Protein AF-A0A2T6ZZF6-F1 (afdb_monomer_lite)

Structure (mmCIF, N/CA/C/O backbone):
data_AF-A0A2T6ZZF6-F1
#
_entry.id   AF-A0A2T6ZZF6-F1
#
loop_
_atom_site.group_PDB
_atom_site.id
_atom_site.type_symbol
_atom_site.label_atom_id
_atom_site.label_alt_id
_atom_site.label_comp_id
_atom_site.label_asym_id
_atom_site.label_entity_id
_atom_site.label_seq_id
_atom_site.pdbx_PDB_ins_code
_atom_site.Cartn_x
_atom_site.Cartn_y
_atom_site.Cartn_z
_atom_site.occupancy
_atom_site.B_iso_or_equiv
_atom_site.auth_seq_id
_atom_site.auth_comp_id
_atom_site.auth_asym_id
_atom_site.auth_atom_id
_atom_site.pdbx_PDB_model_num
ATOM 1 N N . MET A 1 1 ? 8.533 -26.553 -47.650 1.00 33.59 1 MET A N 1
ATOM 2 C CA . MET A 1 1 ? 8.122 -25.199 -47.221 1.00 33.59 1 MET A CA 1
ATOM 3 C C . MET A 1 1 ? 6.729 -25.303 -46.614 1.00 33.59 1 MET A C 1
ATOM 5 O O . MET A 1 1 ? 5.825 -25.643 -47.368 1.00 33.59 1 MET A O 1
ATOM 9 N N . PRO A 1 2 ? 6.537 -25.154 -45.290 1.00 38.59 2 PRO A N 1
ATOM 10 C CA . PRO A 1 2 ? 5.215 -25.286 -44.693 1.00 38.59 2 PRO A CA 1
ATOM 11 C C . PRO A 1 2 ? 4.449 -23.956 -44.700 1.00 38.59 2 PRO A C 1
ATOM 13 O O . PRO A 1 2 ? 5.022 -22.874 -44.601 1.00 38.59 2 PRO A O 1
ATOM 16 N N . VAL A 1 3 ? 3.136 -24.093 -44.860 1.00 38.44 3 VAL A N 1
ATOM 17 C CA . VAL A 1 3 ? 2.127 -23.056 -45.096 1.00 38.44 3 VAL A CA 1
ATOM 18 C C . VAL A 1 3 ? 1.788 -22.306 -43.799 1.00 38.44 3 VAL A C 1
ATOM 20 O O . VAL A 1 3 ? 1.486 -22.925 -42.782 1.00 38.44 3 VAL A O 1
ATOM 23 N N . LEU A 1 4 ? 1.800 -20.969 -43.846 1.00 40.50 4 LEU A N 1
ATOM 24 C CA . LEU A 1 4 ? 1.337 -20.082 -42.771 1.00 40.50 4 LEU A CA 1
ATOM 25 C C . LEU A 1 4 ? -0.201 -20.092 -42.697 1.00 40.50 4 LEU A C 1
ATOM 27 O O . LEU A 1 4 ? -0.884 -19.554 -43.569 1.00 40.50 4 LEU A O 1
ATOM 31 N N . GLY A 1 5 ? -0.745 -20.714 -41.649 1.00 38.81 5 GLY A N 1
ATOM 32 C CA . GLY A 1 5 ? -2.165 -20.652 -41.294 1.00 38.81 5 GLY A CA 1
ATOM 33 C C . GLY A 1 5 ? -2.579 -19.276 -40.750 1.00 38.81 5 GLY A C 1
ATOM 34 O O . GLY A 1 5 ? -1.787 -18.572 -40.127 1.00 38.81 5 GLY A O 1
ATOM 35 N N . LYS A 1 6 ? -3.836 -18.898 -41.014 1.00 41.28 6 LYS A N 1
ATOM 36 C CA . LYS A 1 6 ? -4.460 -17.591 -40.724 1.00 41.28 6 LYS A CA 1
ATOM 37 C C . LYS A 1 6 ? -4.408 -17.183 -39.233 1.00 41.28 6 LYS A C 1
ATOM 39 O O . LYS A 1 6 ? -4.532 -18.049 -38.369 1.00 41.28 6 LYS A O 1
ATOM 44 N N . PRO A 1 7 ? -4.344 -15.872 -38.914 1.00 44.88 7 PRO A N 1
ATOM 45 C CA . PRO A 1 7 ? -4.358 -15.380 -37.540 1.00 44.88 7 PRO A CA 1
ATOM 46 C C . PRO A 1 7 ? -5.799 -15.323 -37.015 1.00 44.88 7 PRO A C 1
ATOM 48 O O . PRO A 1 7 ? -6.591 -14.477 -37.423 1.00 44.88 7 PRO A O 1
ATOM 51 N N . GLY A 1 8 ? -6.149 -16.229 -36.105 1.00 40.69 8 GLY A N 1
ATOM 52 C CA . GLY A 1 8 ? -7.445 -16.243 -35.431 1.00 40.69 8 GLY A CA 1
ATOM 53 C C . GLY A 1 8 ? -7.292 -16.470 -33.931 1.00 40.69 8 GLY A C 1
ATOM 54 O O . GLY A 1 8 ? -6.747 -17.486 -33.516 1.00 40.69 8 GLY A O 1
ATOM 55 N N . GLY A 1 9 ? -7.814 -15.534 -33.132 1.00 34.03 9 GLY A N 1
ATOM 56 C CA . GLY A 1 9 ? -8.232 -15.789 -31.751 1.00 34.03 9 GLY A CA 1
ATOM 57 C C . GLY A 1 9 ? -7.193 -15.544 -30.655 1.00 34.03 9 GLY A C 1
ATOM 58 O O . GLY A 1 9 ? -6.809 -16.472 -29.949 1.00 34.03 9 GLY A O 1
ATOM 59 N N . TRP A 1 10 ? -6.819 -14.284 -30.410 1.00 39.53 10 TRP A N 1
ATOM 60 C CA . TRP A 1 10 ? -6.275 -13.883 -29.104 1.00 39.53 10 TRP A CA 1
ATOM 61 C C . TRP A 1 10 ? -7.410 -13.842 -28.076 1.00 39.53 10 TRP A C 1
ATOM 63 O O . TRP A 1 10 ? -7.866 -12.783 -27.655 1.00 39.53 10 TRP A O 1
ATOM 73 N N . VAL A 1 11 ? -7.890 -15.020 -27.676 1.00 37.50 11 VAL A N 1
ATOM 74 C CA . VAL A 1 11 ? -8.612 -15.155 -26.413 1.00 37.50 11 VAL A CA 1
ATOM 75 C C . VAL A 1 11 ? -7.624 -14.740 -25.332 1.00 37.50 11 VAL A C 1
ATOM 77 O O . VAL A 1 11 ? -6.541 -15.319 -25.226 1.00 37.50 11 VAL A O 1
ATOM 80 N N . ALA A 1 12 ? -7.971 -13.688 -24.594 1.00 40.28 12 ALA A N 1
ATOM 81 C CA . ALA A 1 12 ? -7.202 -13.148 -23.487 1.00 40.28 12 ALA A CA 1
ATOM 82 C C . ALA A 1 12 ? -6.779 -14.277 -22.537 1.00 40.28 12 ALA A C 1
ATOM 84 O O . ALA A 1 12 ? -7.546 -14.711 -21.676 1.00 40.28 12 ALA A O 1
ATOM 85 N N . ARG A 1 13 ? -5.543 -14.762 -22.687 1.00 40.50 13 ARG A N 1
ATOM 86 C CA . ARG A 1 13 ? -4.929 -15.637 -21.697 1.00 40.50 13 ARG A CA 1
ATOM 87 C C . ARG A 1 13 ? -4.625 -14.751 -20.499 1.00 40.50 13 ARG A C 1
ATOM 89 O O . ARG A 1 13 ? -3.576 -14.115 -20.440 1.00 40.50 13 ARG A O 1
ATOM 96 N N . ARG A 1 14 ? -5.561 -14.678 -19.547 1.00 39.59 14 ARG A N 1
ATOM 97 C CA . ARG A 1 14 ? -5.184 -14.391 -18.160 1.00 39.59 14 ARG A CA 1
ATOM 98 C C . ARG A 1 14 ? -4.063 -15.371 -17.840 1.00 39.59 14 ARG A C 1
ATOM 100 O O . ARG A 1 14 ? -4.240 -16.566 -18.066 1.00 39.59 14 ARG A O 1
ATOM 107 N N . LEU A 1 15 ? -2.924 -14.860 -17.381 1.00 41.34 15 LEU A N 1
ATOM 108 C CA . LEU A 1 15 ? -1.886 -15.670 -16.757 1.00 41.34 15 LEU A CA 1
ATOM 109 C C . LEU A 1 15 ? -2.543 -16.413 -15.588 1.00 41.34 15 LEU A C 1
ATOM 111 O O . LEU A 1 15 ? -2.695 -15.871 -14.497 1.00 41.34 15 LEU A O 1
ATOM 115 N N . GLN A 1 16 ? -3.038 -17.619 -15.856 1.00 32.06 16 GLN A N 1
ATOM 116 C CA . GLN A 1 16 ? -3.441 -18.556 -14.828 1.00 32.06 16 GLN A CA 1
ATOM 117 C C . GLN A 1 16 ? -2.144 -19.161 -14.320 1.00 32.06 16 GLN A C 1
ATOM 119 O O . GLN A 1 16 ? -1.579 -20.061 -14.939 1.00 32.06 16 GLN A O 1
ATOM 124 N N . PHE A 1 17 ? -1.626 -18.591 -13.238 1.00 45.28 17 PHE A N 1
ATOM 125 C CA . PHE A 1 17 ? -0.586 -19.254 -12.477 1.00 45.28 17 PHE A CA 1
ATOM 126 C C . PHE A 1 17 ? -1.219 -20.474 -11.796 1.00 45.28 17 PHE A C 1
ATOM 128 O O . PHE A 1 17 ? -2.292 -20.329 -11.199 1.00 45.28 17 PHE A O 1
ATOM 135 N N . PRO A 1 18 ? -0.613 -21.671 -11.892 1.00 39.97 18 PRO A N 1
ATOM 136 C CA . PRO A 1 18 ? -1.012 -22.770 -11.030 1.00 39.97 18 PRO A CA 1
ATOM 137 C C . PRO A 1 18 ? -0.872 -22.316 -9.575 1.00 39.97 18 PRO A C 1
ATOM 139 O O . PRO A 1 18 ? 0.053 -21.580 -9.233 1.00 39.97 18 PRO A O 1
ATOM 142 N N . SER A 1 19 ? -1.805 -22.735 -8.725 1.00 45.19 19 SER A N 1
ATOM 143 C CA . SER A 1 19 ? -1.755 -22.504 -7.282 1.00 45.19 19 SER A CA 1
ATOM 144 C C . SER A 1 19 ? -0.643 -23.353 -6.650 1.00 45.19 19 SER A C 1
ATOM 146 O O . SER A 1 19 ? -0.930 -24.284 -5.905 1.00 45.19 19 SER A O 1
ATOM 148 N N . SER A 1 20 ? 0.625 -23.094 -6.984 1.00 49.25 20 SER A N 1
ATOM 149 C CA . SER A 1 20 ? 1.753 -23.584 -6.192 1.00 49.25 20 SER A CA 1
ATOM 150 C C . SER A 1 20 ? 2.053 -22.570 -5.091 1.00 49.25 20 SER A C 1
ATOM 152 O O . SER A 1 20 ? 1.926 -21.360 -5.280 1.00 49.25 20 SER A O 1
ATOM 154 N N . SER A 1 21 ? 2.431 -23.065 -3.915 1.00 44.88 21 SER A N 1
ATOM 155 C CA . SER A 1 21 ? 2.841 -22.273 -2.749 1.00 44.88 21 SER A CA 1
ATOM 156 C C . SER A 1 21 ? 4.213 -21.607 -2.929 1.00 44.88 21 SER A C 1
ATOM 158 O O . SER A 1 21 ? 4.909 -21.343 -1.949 1.00 44.88 21 SER A O 1
ATOM 160 N N . ASP A 1 22 ? 4.637 -21.377 -4.170 1.00 41.94 22 ASP A N 1
ATOM 161 C CA . ASP A 1 22 ? 5.920 -20.769 -4.466 1.00 41.94 22 ASP A CA 1
ATOM 162 C C . ASP A 1 22 ? 5.779 -19.264 -4.284 1.00 41.94 22 ASP A C 1
ATOM 164 O O . ASP A 1 22 ? 5.202 -18.548 -5.104 1.00 41.94 22 ASP A O 1
ATOM 168 N N . ASN A 1 23 ? 6.286 -18.787 -3.151 1.00 43.62 23 ASN A N 1
ATOM 169 C CA . ASN A 1 23 ? 6.398 -17.371 -2.849 1.00 43.62 23 ASN A CA 1
ATOM 170 C C . ASN A 1 23 ? 7.205 -16.685 -3.963 1.00 43.62 23 ASN A C 1
ATOM 172 O O . ASN A 1 23 ? 8.434 -16.759 -3.994 1.00 43.62 23 ASN A O 1
ATOM 176 N N . VAL A 1 24 ? 6.517 -16.017 -4.893 1.00 50.28 24 VAL A N 1
ATOM 177 C CA . VAL A 1 24 ? 7.156 -15.219 -5.944 1.00 50.28 24 VAL A CA 1
ATOM 178 C C . VAL A 1 24 ? 7.796 -14.002 -5.281 1.00 50.28 24 VAL A C 1
ATOM 180 O O . VAL A 1 24 ? 7.132 -13.016 -4.963 1.00 50.28 24 VAL A O 1
ATOM 183 N N . VAL A 1 25 ? 9.104 -14.078 -5.043 1.00 45.16 25 VAL A N 1
ATOM 184 C CA . VAL A 1 25 ? 9.901 -12.942 -4.582 1.00 45.16 25 VAL A CA 1
ATOM 185 C C . VAL A 1 25 ? 10.388 -12.184 -5.810 1.00 45.16 25 VAL A C 1
ATOM 187 O O . VAL A 1 25 ? 11.210 -12.680 -6.580 1.00 45.16 25 VAL A O 1
ATOM 190 N N . LEU A 1 26 ? 9.888 -10.962 -5.997 1.00 53.19 26 LEU A N 1
ATOM 191 C CA . LEU A 1 26 ? 10.463 -10.034 -6.964 1.00 53.19 26 LEU A CA 1
ATOM 192 C C . LEU A 1 26 ? 11.833 -9.592 -6.433 1.00 53.19 26 LEU A C 1
ATOM 194 O O . LEU A 1 26 ? 11.929 -8.804 -5.491 1.00 53.19 26 LEU A O 1
ATOM 198 N N . SER A 1 27 ? 12.892 -10.162 -7.003 1.00 45.81 27 SER A N 1
ATOM 199 C CA . SER A 1 27 ? 14.272 -9.754 -6.738 1.00 45.81 27 SER A CA 1
ATOM 200 C C . SER A 1 27 ? 14.671 -8.623 -7.689 1.00 45.81 27 SER A C 1
ATOM 202 O O . SER A 1 27 ? 14.367 -8.714 -8.884 1.00 45.81 27 SER A O 1
ATOM 204 N N . PRO A 1 28 ? 15.369 -7.578 -7.205 1.00 46.25 28 PRO A N 1
ATOM 205 C CA . PRO A 1 28 ? 15.937 -6.552 -8.066 1.00 46.25 28 PRO A CA 1
ATOM 206 C C . PRO A 1 28 ? 16.750 -7.162 -9.204 1.00 46.25 28 PRO A C 1
ATOM 208 O O . PRO A 1 28 ? 17.408 -8.188 -9.031 1.00 46.25 28 PRO A O 1
ATOM 211 N N . ALA A 1 29 ? 16.780 -6.480 -10.348 1.00 50.62 29 ALA A N 1
ATOM 212 C CA . ALA A 1 29 ? 17.594 -6.892 -11.487 1.00 50.62 29 ALA A CA 1
ATOM 213 C C . ALA A 1 29 ? 19.088 -7.052 -11.140 1.00 50.62 29 ALA A C 1
ATOM 215 O O . ALA A 1 29 ? 19.758 -7.799 -11.826 1.00 50.62 29 ALA A O 1
ATOM 216 N N . SER A 1 30 ? 19.582 -6.427 -10.060 1.00 42.31 30 SER A N 1
ATOM 217 C CA . SER A 1 30 ? 20.950 -6.596 -9.544 1.00 42.31 30 SER A CA 1
ATOM 218 C C . SER A 1 30 ? 21.219 -7.938 -8.849 1.00 42.31 30 SER A C 1
ATOM 220 O O . SER A 1 30 ? 22.371 -8.269 -8.598 1.00 42.31 30 SER A O 1
ATOM 222 N N . CYS A 1 31 ? 20.176 -8.673 -8.455 1.00 40.25 31 CYS A N 1
ATOM 223 C CA . CYS A 1 31 ? 20.288 -10.000 -7.835 1.00 40.25 31 CYS A CA 1
ATOM 224 C C . CYS A 1 31 ? 20.355 -11.117 -8.881 1.00 40.25 31 CYS A C 1
ATOM 226 O O . CYS A 1 31 ? 20.822 -12.216 -8.601 1.00 40.25 31 CYS A O 1
ATOM 228 N N . TRP A 1 32 ? 19.885 -10.822 -10.087 1.00 47.47 32 TRP A N 1
ATOM 229 C CA . TRP A 1 32 ? 20.215 -11.571 -11.283 1.00 47.47 32 TRP A CA 1
ATOM 230 C C . TRP A 1 32 ? 21.535 -10.966 -11.762 1.00 47.47 32 TRP A C 1
ATOM 232 O O . TRP A 1 32 ? 21.667 -9.750 -11.762 1.00 47.47 32 TRP A O 1
ATOM 242 N N . HIS A 1 33 ? 22.549 -11.748 -12.109 1.00 41.22 33 HIS A N 1
ATOM 243 C CA . HIS A 1 33 ? 23.833 -11.219 -12.596 1.00 41.22 33 HIS A CA 1
ATOM 244 C C . HIS A 1 33 ? 23.708 -10.607 -14.007 1.00 41.22 33 HIS A C 1
ATOM 246 O O . HIS A 1 33 ? 24.421 -10.981 -14.931 1.00 41.22 33 HIS A O 1
ATOM 252 N N . LEU A 1 34 ? 22.757 -9.699 -14.201 1.00 44.88 34 LEU A N 1
ATOM 253 C CA . LEU A 1 34 ? 22.623 -8.872 -15.380 1.00 44.88 34 LEU A CA 1
ATOM 254 C C . LEU A 1 34 ? 23.439 -7.618 -15.085 1.00 44.88 34 LEU A C 1
ATOM 256 O O . LEU A 1 34 ? 23.015 -6.772 -14.302 1.00 44.88 34 LEU A O 1
ATOM 260 N N . GLU A 1 35 ? 24.641 -7.527 -15.649 1.00 39.81 35 GLU A N 1
ATOM 261 C CA . GLU A 1 35 ? 25.400 -6.276 -15.671 1.00 39.81 35 GLU A CA 1
ATOM 262 C C . GLU A 1 35 ? 24.543 -5.207 -16.343 1.00 39.81 35 GLU A C 1
ATOM 264 O O . GLU A 1 35 ? 24.433 -5.185 -17.557 1.00 39.81 35 GLU A O 1
ATOM 269 N N . ILE A 1 36 ? 23.899 -4.347 -15.553 1.00 46.19 36 ILE A N 1
ATOM 270 C CA . ILE A 1 36 ? 23.028 -3.271 -16.034 1.00 46.19 36 ILE A CA 1
ATOM 271 C C . ILE A 1 36 ? 23.921 -2.146 -16.581 1.00 46.19 36 ILE A C 1
ATOM 273 O O . ILE A 1 36 ? 24.271 -1.212 -15.864 1.00 46.19 36 ILE A O 1
ATOM 277 N N . ASN A 1 37 ? 24.308 -2.243 -17.850 1.00 45.41 37 ASN A N 1
ATOM 278 C CA . ASN A 1 37 ? 25.015 -1.203 -18.608 1.00 45.41 37 ASN A CA 1
ATOM 279 C C . ASN A 1 37 ? 24.108 -0.679 -19.749 1.00 45.41 37 ASN A C 1
ATOM 281 O O . ASN A 1 37 ? 23.120 -1.336 -20.085 1.00 45.41 37 ASN A O 1
ATOM 285 N N . PRO A 1 38 ? 24.360 0.513 -20.328 1.00 46.75 38 PRO A N 1
ATOM 286 C CA . PRO A 1 38 ? 23.535 1.079 -21.408 1.00 46.75 38 PRO A CA 1
ATOM 287 C C . PRO A 1 38 ? 23.304 0.107 -22.576 1.00 46.75 38 PRO A C 1
ATOM 289 O O . PRO A 1 38 ? 22.232 0.103 -23.178 1.00 46.75 38 PRO A O 1
ATOM 292 N N . ASP A 1 39 ? 24.279 -0.769 -22.818 1.00 42.28 39 ASP A N 1
ATOM 293 C CA . ASP A 1 39 ? 24.282 -1.744 -23.908 1.00 42.28 39 ASP A CA 1
ATOM 294 C C . ASP A 1 39 ? 23.457 -3.012 -23.608 1.00 42.28 39 ASP A C 1
ATOM 296 O O . ASP A 1 39 ? 23.016 -3.699 -24.527 1.00 42.28 39 ASP A O 1
ATOM 300 N N . THR A 1 40 ? 23.180 -3.317 -22.336 1.00 43.38 40 THR A N 1
ATOM 301 C CA . THR A 1 40 ? 22.288 -4.421 -21.912 1.00 43.38 40 THR A CA 1
ATOM 302 C C . THR A 1 40 ? 20.928 -3.938 -21.409 1.00 43.38 40 THR A C 1
ATOM 304 O O . THR A 1 40 ? 19.990 -4.730 -21.304 1.00 43.38 40 THR A O 1
ATOM 307 N N . THR A 1 41 ? 20.781 -2.644 -21.104 1.00 43.19 41 THR A N 1
ATOM 308 C CA . THR A 1 41 ? 19.547 -2.081 -20.523 1.00 43.19 41 THR A CA 1
ATOM 309 C C . THR A 1 41 ? 18.454 -1.778 -21.529 1.00 43.19 41 THR A C 1
ATOM 311 O O . THR A 1 41 ? 17.315 -1.536 -21.135 1.00 43.19 41 THR A O 1
ATOM 314 N N . PHE A 1 42 ? 18.748 -1.845 -22.821 1.00 41.62 42 PHE A N 1
ATOM 315 C CA . PHE A 1 42 ? 17.772 -1.537 -23.855 1.00 41.62 42 PHE A CA 1
ATOM 316 C C . PHE A 1 42 ? 17.941 -2.484 -25.030 1.00 41.62 42 PHE A C 1
ATOM 318 O O . PHE A 1 42 ? 18.180 -2.043 -26.148 1.00 41.62 42 PHE A O 1
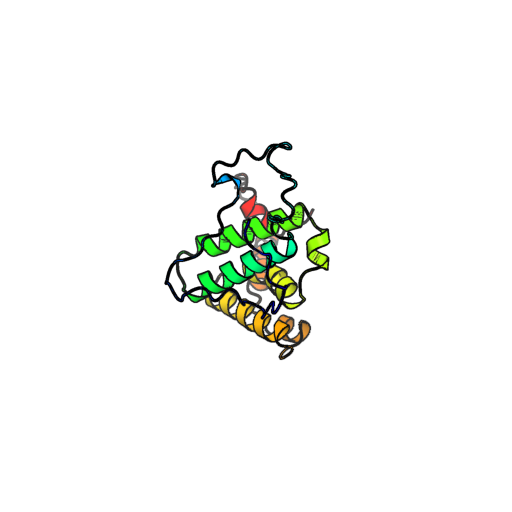ATOM 325 N N . LEU A 1 43 ? 17.809 -3.797 -24.808 1.00 35.94 43 LEU A N 1
ATOM 326 C CA . LEU A 1 43 ? 17.625 -4.691 -25.948 1.00 35.94 43 LEU A CA 1
ATOM 327 C C . LEU A 1 43 ? 16.376 -4.224 -26.713 1.00 35.94 43 LEU A C 1
ATOM 329 O O . LEU A 1 43 ? 15.276 -4.250 -26.146 1.00 35.94 43 LEU A O 1
ATOM 333 N N . PRO A 1 44 ? 16.496 -3.836 -27.997 1.00 34.81 44 PRO A N 1
ATOM 334 C CA . PRO A 1 44 ? 15.359 -3.585 -28.861 1.00 34.81 44 PRO A CA 1
ATOM 335 C C . PRO A 1 44 ? 14.807 -4.946 -29.291 1.00 34.81 44 PRO A C 1
ATOM 337 O O . PRO A 1 44 ? 14.788 -5.296 -30.465 1.00 34.81 44 PRO A O 1
ATOM 340 N N . CYS A 1 45 ? 14.395 -5.764 -28.325 1.00 38.69 45 CYS A N 1
ATOM 341 C CA . CYS A 1 45 ? 13.573 -6.918 -28.603 1.00 38.69 45 CYS A CA 1
ATOM 342 C C . CYS A 1 45 ? 12.123 -6.425 -28.578 1.00 38.69 45 CYS A C 1
ATOM 344 O O . CYS A 1 45 ? 11.602 -6.134 -27.498 1.00 38.69 45 CYS A O 1
ATOM 346 N N . PRO A 1 46 ? 11.430 -6.328 -29.727 1.00 46.00 46 PRO A N 1
ATOM 347 C CA . PRO A 1 46 ? 10.040 -5.869 -29.758 1.00 46.00 46 PRO A CA 1
ATOM 348 C C . PRO A 1 46 ? 9.089 -6.794 -28.973 1.00 46.00 46 PRO A C 1
ATOM 350 O O . PRO A 1 46 ? 7.946 -6.419 -28.710 1.00 46.00 46 PRO A O 1
ATOM 353 N N . TYR A 1 47 ? 9.569 -7.974 -28.563 1.00 43.62 47 TYR A N 1
ATOM 354 C CA . TYR A 1 47 ? 8.821 -8.998 -27.838 1.00 43.62 47 TYR A CA 1
ATOM 355 C C . TYR A 1 47 ? 9.074 -9.018 -26.323 1.00 43.62 47 TYR A C 1
ATOM 357 O O . TYR A 1 47 ? 8.249 -9.559 -25.594 1.00 43.62 47 TYR A O 1
ATOM 365 N N . TYR A 1 48 ? 10.144 -8.382 -25.830 1.00 41.12 48 TYR A N 1
ATOM 366 C CA . TYR A 1 48 ? 10.431 -8.258 -24.396 1.00 41.12 48 TYR A CA 1
ATOM 367 C C . TYR A 1 48 ? 10.426 -6.787 -23.989 1.00 41.12 48 TYR A C 1
ATOM 369 O O . TYR A 1 48 ? 11.455 -6.152 -23.772 1.00 41.12 48 TYR A O 1
ATOM 377 N N . ARG A 1 49 ? 9.216 -6.231 -23.880 1.00 45.91 49 ARG A N 1
ATOM 378 C CA . ARG A 1 49 ? 9.003 -4.953 -23.200 1.00 45.91 49 ARG A CA 1
ATOM 379 C C . ARG A 1 49 ? 9.312 -5.164 -21.722 1.00 45.91 49 ARG A C 1
ATOM 381 O O . ARG A 1 49 ? 8.540 -5.830 -21.034 1.00 45.91 49 ARG A O 1
ATOM 388 N N . PHE A 1 50 ? 10.414 -4.584 -21.251 1.00 44.56 50 PHE A N 1
ATOM 389 C CA . PHE A 1 50 ? 10.655 -4.366 -19.823 1.00 44.56 50 PHE A CA 1
ATOM 390 C C . PHE A 1 50 ? 9.344 -3.894 -19.174 1.00 44.56 50 PHE A C 1
ATOM 392 O O . PHE A 1 50 ? 8.632 -3.094 -19.804 1.00 44.56 50 PHE A O 1
ATOM 399 N N . PRO A 1 51 ? 8.959 -4.409 -17.991 1.00 54.34 51 PRO A N 1
ATOM 400 C CA . PRO A 1 51 ? 7.652 -4.108 -17.435 1.00 54.34 51 PRO A CA 1
ATOM 401 C C . PRO A 1 51 ? 7.497 -2.593 -17.366 1.00 54.34 51 PRO A C 1
ATOM 403 O O . PRO A 1 51 ? 8.347 -1.890 -16.818 1.00 54.34 51 PRO A O 1
ATOM 406 N N . ARG A 1 52 ? 6.423 -2.091 -17.988 1.00 72.94 52 ARG A N 1
ATOM 407 C CA . ARG A 1 52 ? 6.021 -0.686 -17.884 1.00 72.94 52 ARG A CA 1
ATOM 408 C C . ARG A 1 52 ? 6.098 -0.342 -16.399 1.00 72.94 52 ARG A C 1
ATOM 410 O O . ARG A 1 52 ? 5.473 -1.050 -15.619 1.00 72.94 52 ARG A O 1
ATOM 417 N N . PHE A 1 53 ? 6.889 0.657 -16.003 1.00 82.00 53 PHE A N 1
ATOM 418 C CA . PHE A 1 53 ? 7.222 0.892 -14.588 1.00 82.00 53 PHE A CA 1
ATOM 419 C C . PHE A 1 53 ? 5.991 0.917 -13.666 1.00 82.00 53 PHE A C 1
ATOM 421 O O . PHE A 1 53 ? 6.067 0.435 -12.541 1.00 82.00 53 PHE A O 1
ATOM 428 N N . LEU A 1 54 ? 4.846 1.389 -14.173 1.00 82.19 54 LEU A N 1
ATOM 429 C CA . LEU A 1 54 ? 3.548 1.296 -13.503 1.00 82.19 54 LEU A CA 1
ATOM 430 C C . LEU A 1 54 ? 3.116 -0.153 -13.208 1.00 82.19 54 LEU A C 1
ATOM 432 O O . LEU A 1 54 ? 2.809 -0.469 -12.069 1.00 82.19 54 LEU A O 1
ATOM 436 N N . ALA A 1 55 ? 3.159 -1.048 -14.195 1.00 81.94 55 ALA A N 1
ATOM 437 C CA . ALA A 1 55 ? 2.837 -2.465 -14.015 1.00 81.94 55 ALA A CA 1
ATOM 438 C C . ALA A 1 55 ? 3.804 -3.160 -13.041 1.00 81.94 55 ALA A C 1
ATOM 440 O O . ALA A 1 55 ? 3.403 -4.043 -12.289 1.00 81.94 55 ALA A O 1
ATOM 441 N N . TYR A 1 56 ? 5.079 -2.755 -13.028 1.00 85.69 56 TYR A N 1
ATOM 442 C CA . TYR A 1 56 ? 6.031 -3.242 -12.027 1.00 85.69 56 TYR A CA 1
ATOM 443 C C . TYR A 1 56 ? 5.669 -2.754 -10.617 1.00 85.69 56 TYR A C 1
ATOM 445 O O . TYR A 1 56 ? 5.682 -3.536 -9.671 1.00 85.69 56 TYR A O 1
ATOM 453 N N . LEU A 1 57 ? 5.288 -1.482 -10.478 1.00 88.50 57 LEU A N 1
ATOM 454 C CA . LEU A 1 57 ? 4.827 -0.913 -9.214 1.00 88.50 57 LEU A CA 1
ATOM 455 C C . LEU A 1 57 ? 3.571 -1.633 -8.694 1.00 88.50 57 LEU A C 1
ATOM 457 O O . LEU A 1 57 ? 3.524 -2.032 -7.534 1.00 88.50 57 LEU A O 1
ATOM 461 N N . GLU A 1 58 ? 2.584 -1.857 -9.560 1.00 88.94 58 GLU A N 1
ATOM 462 C CA . GLU A 1 58 ? 1.371 -2.617 -9.239 1.00 88.94 58 GLU A CA 1
ATOM 463 C C . GLU A 1 58 ? 1.711 -4.049 -8.799 1.00 88.94 58 GLU A C 1
ATOM 465 O O . GLU A 1 58 ? 1.180 -4.533 -7.798 1.00 88.94 58 GLU A O 1
ATOM 470 N N . ALA A 1 59 ? 2.655 -4.706 -9.483 1.00 88.94 59 ALA A N 1
ATOM 471 C CA . ALA A 1 59 ? 3.126 -6.037 -9.110 1.00 88.94 59 ALA A CA 1
ATOM 472 C C . ALA A 1 59 ? 3.806 -6.060 -7.729 1.00 88.94 59 ALA A C 1
ATOM 474 O O . ALA A 1 59 ? 3.581 -6.997 -6.959 1.00 88.94 59 ALA A O 1
ATOM 475 N N . LEU A 1 60 ? 4.585 -5.031 -7.371 1.00 91.69 60 LEU A N 1
ATOM 476 C CA . LEU A 1 60 ? 5.164 -4.896 -6.028 1.00 91.69 60 LEU A CA 1
ATOM 477 C C . LEU A 1 60 ? 4.072 -4.782 -4.957 1.00 91.69 60 LEU A C 1
ATOM 479 O O . LEU A 1 60 ? 4.140 -5.469 -3.938 1.00 91.69 60 LEU A O 1
ATOM 483 N N . ILE A 1 61 ? 3.038 -3.968 -5.196 1.00 93.19 61 ILE A N 1
ATOM 484 C CA . ILE A 1 61 ? 1.914 -3.808 -4.260 1.00 93.19 61 ILE A CA 1
ATOM 485 C C . ILE A 1 61 ? 1.161 -5.133 -4.091 1.00 93.19 61 ILE A C 1
ATOM 487 O O . ILE A 1 61 ? 0.888 -5.546 -2.962 1.00 93.19 61 ILE A O 1
ATOM 491 N N . SER A 1 62 ? 0.878 -5.840 -5.187 1.00 91.75 62 SER A N 1
ATOM 492 C CA . SER A 1 62 ? 0.261 -7.171 -5.143 1.00 91.75 62 SER A CA 1
ATOM 493 C C . SER A 1 62 ? 1.124 -8.200 -4.408 1.00 91.75 62 SER A C 1
ATOM 495 O O . SER A 1 62 ? 0.598 -9.014 -3.651 1.00 91.75 62 SER A O 1
ATOM 497 N N . THR A 1 63 ? 2.446 -8.143 -4.575 1.00 90.81 63 THR A N 1
ATOM 498 C CA . THR A 1 63 ? 3.387 -9.013 -3.853 1.00 90.81 63 THR A CA 1
ATOM 499 C C . THR A 1 63 ? 3.343 -8.731 -2.351 1.00 90.81 63 THR A C 1
ATOM 501 O O . THR A 1 63 ? 3.289 -9.657 -1.545 1.00 90.81 63 THR A O 1
ATOM 504 N N . ILE A 1 64 ? 3.301 -7.456 -1.953 1.00 92.81 64 ILE A N 1
ATOM 505 C CA . ILE A 1 64 ? 3.156 -7.064 -0.546 1.00 92.81 64 ILE A CA 1
ATOM 506 C C . ILE A 1 64 ? 1.837 -7.585 0.036 1.00 92.81 64 ILE A C 1
ATOM 508 O O . ILE A 1 64 ? 1.840 -8.134 1.137 1.00 92.81 64 ILE A O 1
ATOM 512 N N . ASP A 1 65 ? 0.727 -7.448 -0.694 1.00 92.19 65 ASP A N 1
ATOM 513 C CA . ASP A 1 65 ? -0.588 -7.953 -0.277 1.00 92.19 65 ASP A CA 1
ATOM 514 C C . ASP A 1 65 ? -0.552 -9.468 -0.017 1.00 92.19 65 ASP A C 1
ATOM 516 O O . ASP A 1 65 ? -0.975 -9.930 1.048 1.00 92.19 65 ASP A O 1
ATOM 520 N N . ALA A 1 66 ? 0.048 -10.234 -0.935 1.00 90.31 66 ALA A N 1
ATOM 521 C CA . ALA A 1 66 ? 0.226 -11.675 -0.782 1.00 90.31 66 ALA A CA 1
ATOM 522 C C . ALA A 1 66 ? 1.079 -12.022 0.451 1.00 90.31 66 ALA A C 1
ATOM 524 O O . ALA A 1 66 ? 0.633 -12.777 1.315 1.00 90.31 66 ALA A O 1
ATOM 525 N N . LEU A 1 67 ? 2.261 -11.415 0.592 1.00 88.94 67 LEU A N 1
ATOM 526 C CA . LEU A 1 67 ? 3.185 -11.701 1.696 1.00 88.94 67 LEU A CA 1
ATOM 527 C C . LEU A 1 67 ? 2.579 -11.382 3.074 1.00 88.94 67 LEU A C 1
ATOM 529 O O . LEU A 1 67 ? 2.712 -12.156 4.022 1.00 88.94 67 LEU A O 1
ATOM 533 N N . VAL A 1 68 ? 1.878 -10.252 3.201 1.00 87.81 68 VAL A N 1
ATOM 534 C CA . VAL A 1 68 ? 1.234 -9.851 4.465 1.00 87.81 68 VAL A CA 1
ATOM 535 C C . VAL A 1 68 ? 0.073 -10.782 4.818 1.00 87.81 68 VAL A C 1
ATOM 537 O O . VAL A 1 68 ? -0.149 -11.070 6.003 1.00 87.81 68 VAL A O 1
ATOM 540 N N . SER A 1 69 ? -0.653 -11.256 3.802 1.00 83.81 69 SER A N 1
ATOM 541 C CA . SER A 1 69 ? -1.771 -12.188 3.960 1.00 83.81 69 SER A CA 1
ATOM 542 C C . SER A 1 69 ? -1.300 -13.549 4.464 1.00 83.81 69 SER A C 1
ATOM 544 O O . SER A 1 69 ? -1.874 -14.053 5.428 1.00 83.81 69 SER A O 1
ATOM 546 N N . VAL A 1 70 ? -0.208 -14.086 3.908 1.00 87.31 70 VAL A N 1
ATOM 547 C CA . VAL A 1 70 ? 0.405 -15.333 4.399 1.00 87.31 70 VAL A CA 1
ATOM 548 C C . VAL A 1 70 ? 0.908 -15.157 5.837 1.00 87.31 70 VAL A C 1
ATOM 550 O O . VAL A 1 70 ? 0.688 -16.016 6.685 1.00 87.31 70 VAL A O 1
ATOM 553 N N . GLY A 1 71 ? 1.455 -13.982 6.166 1.00 79.31 71 GLY A N 1
ATOM 554 C CA . GLY A 1 71 ? 1.924 -13.680 7.522 1.00 79.31 71 GLY A CA 1
ATOM 555 C C . GLY A 1 71 ? 3.340 -14.154 7.815 1.00 79.31 71 GLY A C 1
ATOM 556 O O . GLY A 1 71 ? 3.744 -14.150 8.977 1.00 79.31 71 GLY A O 1
ATOM 557 N N . ASP A 1 72 ? 4.074 -14.508 6.765 1.00 70.75 72 ASP A N 1
ATOM 558 C CA . ASP A 1 72 ? 5.482 -14.871 6.822 1.00 70.75 72 ASP A CA 1
ATOM 559 C C . ASP A 1 72 ? 6.382 -13.646 7.066 1.00 70.75 72 ASP A C 1
ATOM 561 O O . ASP A 1 72 ? 5.918 -12.518 7.259 1.00 70.75 72 ASP A O 1
ATOM 565 N N . ASN A 1 73 ? 7.697 -13.899 7.076 1.00 79.75 73 ASN A N 1
ATOM 566 C CA . ASN A 1 73 ? 8.797 -12.966 7.324 1.00 79.75 73 ASN A CA 1
ATOM 567 C C . ASN A 1 73 ? 8.438 -11.480 7.066 1.00 79.75 73 ASN A C 1
ATOM 569 O O . ASN A 1 73 ? 8.386 -11.043 5.909 1.00 79.75 73 ASN A O 1
ATOM 573 N N . PRO A 1 74 ? 8.273 -10.664 8.127 1.00 78.75 74 PRO A N 1
ATOM 574 C CA . PRO A 1 74 ? 7.811 -9.284 8.003 1.00 78.75 74 PRO A CA 1
ATOM 575 C C . PRO A 1 74 ? 8.806 -8.372 7.274 1.00 78.75 74 PRO A C 1
ATOM 577 O O . PRO A 1 74 ? 8.431 -7.267 6.875 1.00 78.75 74 PRO A O 1
ATOM 580 N N . LEU A 1 75 ? 10.054 -8.815 7.084 1.00 84.81 75 LEU A N 1
ATOM 581 C CA . LEU A 1 75 ? 11.082 -8.071 6.361 1.00 84.81 75 LEU A CA 1
ATOM 582 C C . LEU A 1 75 ? 10.838 -8.065 4.850 1.00 84.81 75 LEU A C 1
ATOM 584 O O . LEU A 1 75 ? 11.154 -7.069 4.203 1.00 84.81 75 LEU A O 1
ATOM 588 N N . LEU A 1 76 ? 10.241 -9.120 4.284 1.00 86.62 76 LEU A N 1
ATOM 589 C CA . LEU A 1 76 ? 10.004 -9.197 2.839 1.00 86.62 76 LEU A CA 1
ATOM 590 C C . LEU A 1 76 ? 9.028 -8.107 2.361 1.00 86.62 76 LEU A C 1
ATOM 592 O O . LEU A 1 76 ? 9.404 -7.347 1.468 1.00 86.62 76 LEU A O 1
ATOM 596 N N . PRO A 1 77 ? 7.841 -7.911 2.976 1.00 89.19 77 PRO A N 1
ATOM 597 C CA . PRO A 1 77 ? 6.975 -6.783 2.632 1.00 89.19 77 PRO A CA 1
ATOM 598 C C . PRO A 1 77 ? 7.649 -5.413 2.774 1.00 89.19 77 PRO A C 1
ATOM 600 O O . PRO A 1 77 ? 7.369 -4.507 1.993 1.00 89.19 77 PRO A O 1
ATOM 603 N N . ILE A 1 78 ? 8.521 -5.243 3.776 1.00 89.56 78 ILE A N 1
ATOM 604 C CA . ILE A 1 78 ? 9.245 -3.983 4.007 1.00 89.56 78 ILE A CA 1
ATOM 605 C C . ILE A 1 78 ? 10.240 -3.728 2.873 1.00 89.56 78 ILE A C 1
ATOM 607 O O . ILE A 1 78 ? 10.316 -2.613 2.363 1.00 89.56 78 ILE A O 1
ATOM 611 N N . TYR A 1 79 ? 10.971 -4.760 2.455 1.00 89.00 79 TYR A N 1
ATOM 612 C CA . TYR A 1 79 ? 11.934 -4.669 1.367 1.00 89.00 79 TYR A CA 1
ATOM 613 C C . TYR A 1 79 ? 11.263 -4.319 0.034 1.00 89.00 79 TYR A C 1
ATOM 615 O O . TYR A 1 79 ? 11.685 -3.384 -0.646 1.00 89.00 79 TYR A O 1
ATOM 623 N N . GLN A 1 80 ? 10.160 -4.999 -0.295 1.00 89.44 80 GLN A N 1
ATOM 624 C CA . GLN A 1 80 ? 9.385 -4.711 -1.507 1.00 89.44 80 GLN A CA 1
ATOM 625 C C . GLN A 1 80 ? 8.844 -3.274 -1.500 1.00 89.44 80 GLN A C 1
ATOM 627 O O . GLN A 1 80 ? 8.918 -2.564 -2.505 1.00 89.44 80 GLN A O 1
ATOM 632 N N . TYR A 1 81 ? 8.376 -2.800 -0.342 1.00 92.75 81 TYR A N 1
ATOM 633 C CA . TYR A 1 81 ? 7.936 -1.417 -0.188 1.00 92.75 81 TYR A CA 1
ATOM 634 C C . TYR A 1 81 ? 9.087 -0.417 -0.376 1.00 92.75 81 TYR A C 1
ATOM 636 O O . TYR A 1 81 ? 8.915 0.615 -1.019 1.00 92.75 81 TYR A O 1
ATOM 644 N N . ALA A 1 82 ? 10.277 -0.708 0.154 1.00 89.25 82 ALA A N 1
ATOM 645 C CA . ALA A 1 82 ? 11.441 0.160 -0.011 1.00 89.25 82 ALA A CA 1
ATOM 646 C C . ALA A 1 82 ? 11.845 0.299 -1.489 1.00 89.25 82 ALA A C 1
ATOM 648 O O . ALA A 1 82 ? 12.101 1.412 -1.947 1.00 89.25 82 ALA A O 1
ATOM 649 N N . ILE A 1 83 ? 11.825 -0.799 -2.255 1.00 87.81 83 ILE A N 1
ATOM 650 C CA . ILE A 1 83 ? 12.062 -0.771 -3.709 1.00 87.81 83 ILE A CA 1
ATOM 651 C C . ILE A 1 83 ? 11.042 0.134 -4.405 1.00 87.81 83 ILE A C 1
ATOM 653 O O . ILE A 1 83 ? 11.415 0.966 -5.232 1.00 87.81 83 ILE A O 1
ATOM 657 N N . MET A 1 84 ? 9.763 -0.006 -4.050 1.00 91.38 84 MET A N 1
ATOM 658 C CA . MET A 1 84 ? 8.680 0.811 -4.594 1.00 91.38 84 MET A CA 1
ATOM 659 C C . MET A 1 84 ? 8.924 2.311 -4.349 1.00 91.38 84 MET A C 1
ATOM 661 O O . MET A 1 84 ? 8.785 3.112 -5.271 1.00 91.38 84 MET A O 1
ATOM 665 N N . MET A 1 85 ? 9.351 2.696 -3.142 1.00 89.38 85 MET A N 1
ATOM 666 C CA . MET A 1 85 ? 9.647 4.098 -2.815 1.00 89.38 85 MET A CA 1
ATOM 667 C C . MET A 1 85 ? 10.842 4.650 -3.594 1.00 89.38 85 MET A C 1
ATOM 669 O O . MET A 1 85 ? 10.753 5.751 -4.131 1.00 89.38 85 MET A O 1
ATOM 673 N N . VAL A 1 86 ? 11.927 3.877 -3.719 1.00 87.31 86 VAL A N 1
ATOM 674 C CA . VAL A 1 86 ? 13.099 4.268 -4.524 1.00 87.31 86 VAL A CA 1
ATOM 675 C C . VAL A 1 86 ? 12.718 4.447 -5.995 1.00 87.31 86 VAL A C 1
ATOM 677 O O . VAL A 1 86 ? 13.215 5.350 -6.668 1.00 87.31 86 VAL A O 1
ATOM 680 N N . LEU A 1 87 ? 11.820 3.606 -6.515 1.00 85.19 87 LEU A N 1
ATOM 681 C CA . LEU A 1 87 ? 11.330 3.745 -7.882 1.00 85.19 87 LEU A CA 1
ATOM 682 C C . LEU A 1 87 ? 10.544 5.049 -8.072 1.00 85.19 87 LEU A C 1
ATOM 684 O O . LEU A 1 87 ? 10.772 5.748 -9.055 1.00 85.19 87 LEU A O 1
ATOM 688 N N . LEU A 1 88 ? 9.660 5.390 -7.132 1.00 87.25 88 LEU A N 1
ATOM 689 C CA . LEU A 1 88 ? 8.870 6.626 -7.178 1.00 87.25 88 LEU A CA 1
ATOM 690 C C . LEU A 1 88 ? 9.728 7.881 -7.012 1.00 87.25 88 LEU A C 1
ATOM 692 O O . LEU A 1 88 ? 9.422 8.902 -7.617 1.00 87.25 88 LEU A O 1
ATOM 696 N N . GLU A 1 89 ? 10.807 7.810 -6.233 1.00 86.62 89 GLU A N 1
ATOM 697 C CA . GLU A 1 89 ? 11.784 8.897 -6.116 1.00 86.62 89 GLU A CA 1
ATOM 698 C C . GLU A 1 89 ? 12.494 9.151 -7.453 1.00 86.62 89 GLU A C 1
ATOM 700 O O . GLU A 1 89 ? 12.624 10.293 -7.887 1.00 86.62 89 GLU A O 1
ATOM 705 N N . LYS A 1 90 ? 12.900 8.083 -8.150 1.00 83.06 90 LYS A N 1
ATOM 706 C CA . LYS A 1 90 ? 13.552 8.184 -9.467 1.00 83.06 90 LYS A CA 1
ATOM 707 C C . LYS A 1 90 ? 12.594 8.557 -10.600 1.00 83.06 90 LYS A C 1
ATOM 709 O O . LYS A 1 90 ? 13.050 9.011 -11.648 1.00 83.06 90 LYS A O 1
ATOM 714 N N . ARG A 1 91 ? 11.299 8.286 -10.431 1.00 83.31 91 ARG A N 1
ATOM 715 C CA . ARG A 1 91 ? 10.247 8.438 -11.447 1.00 83.31 91 ARG A CA 1
ATOM 716 C C . ARG A 1 91 ? 8.983 9.044 -10.820 1.00 83.31 91 ARG A C 1
ATOM 718 O O . ARG A 1 91 ? 7.968 8.348 -10.694 1.00 83.31 91 ARG A O 1
ATOM 725 N N . PRO A 1 92 ? 9.023 10.318 -10.394 1.00 86.25 92 PRO A N 1
ATOM 726 C CA . PRO A 1 92 ? 7.905 10.963 -9.705 1.00 86.25 92 PRO A CA 1
ATOM 727 C C . PRO A 1 92 ? 6.622 11.014 -10.547 1.00 86.25 92 PRO A C 1
ATOM 729 O O . PRO A 1 92 ? 5.524 11.018 -9.988 1.00 86.25 92 PRO A O 1
ATOM 732 N N . GLU A 1 93 ? 6.734 10.979 -11.877 1.00 85.25 93 GLU A N 1
ATOM 733 C CA . GLU A 1 93 ? 5.610 10.910 -12.812 1.00 85.25 93 GLU A CA 1
ATOM 734 C C . GLU A 1 93 ? 4.694 9.702 -12.559 1.00 85.25 93 GLU A C 1
ATOM 736 O O . GLU A 1 93 ? 3.478 9.799 -12.727 1.00 85.25 93 GLU A O 1
ATOM 741 N N . LEU A 1 94 ? 5.241 8.586 -12.061 1.00 84.06 94 LEU A N 1
ATOM 742 C CA . LEU A 1 94 ? 4.467 7.378 -11.766 1.00 84.06 94 LEU A CA 1
ATOM 743 C C . LEU A 1 94 ? 3.453 7.602 -10.645 1.00 84.06 94 LEU A C 1
ATOM 745 O O . LEU A 1 94 ? 2.397 6.970 -10.639 1.00 84.06 94 LEU A O 1
ATOM 749 N N . LYS A 1 95 ? 3.725 8.534 -9.725 1.00 87.19 95 LYS A N 1
ATOM 750 C CA . LYS A 1 95 ? 2.816 8.850 -8.619 1.00 87.19 95 LYS A CA 1
ATOM 751 C C . LYS A 1 95 ? 1.473 9.396 -9.116 1.00 87.19 95 LYS A C 1
ATOM 753 O O . LYS A 1 95 ? 0.448 9.149 -8.487 1.00 87.19 95 LYS A O 1
ATOM 758 N N . GLY A 1 96 ? 1.466 10.108 -10.243 1.00 86.75 96 GLY A N 1
ATOM 759 C CA . GLY A 1 96 ? 0.238 10.598 -10.874 1.00 86.75 96 GLY A CA 1
ATOM 760 C C . GLY A 1 96 ? -0.512 9.533 -11.679 1.00 86.75 96 GLY A C 1
ATOM 761 O O . GLY A 1 96 ? -1.683 9.722 -11.986 1.00 86.75 96 GLY A O 1
ATOM 762 N N . MET A 1 97 ? 0.150 8.424 -12.017 1.00 88.50 97 MET A N 1
ATOM 763 C CA . MET A 1 97 ? -0.404 7.369 -12.874 1.00 88.50 97 MET A CA 1
ATOM 764 C C . MET A 1 97 ? -0.999 6.197 -12.094 1.00 88.50 97 MET A C 1
ATOM 766 O O . MET A 1 97 ? -1.753 5.407 -12.656 1.00 88.50 97 MET A O 1
ATOM 770 N N . VAL A 1 98 ? -0.641 6.056 -10.819 1.00 90.81 98 VAL A N 1
ATOM 771 C CA . VAL A 1 98 ? -1.182 5.004 -9.957 1.00 90.81 98 VAL A CA 1
ATOM 772 C C . VAL A 1 98 ? -2.652 5.222 -9.629 1.00 90.81 98 VAL A C 1
ATOM 774 O O . VAL A 1 98 ? -3.139 6.349 -9.531 1.00 90.81 98 VAL A O 1
ATOM 777 N N . SER A 1 99 ? -3.349 4.113 -9.396 1.00 93.31 99 SER A N 1
ATOM 778 C CA . SER A 1 99 ? -4.747 4.136 -8.990 1.00 93.31 99 SER A CA 1
ATOM 779 C C . SER A 1 99 ? -4.945 4.844 -7.635 1.00 93.31 99 SER A C 1
ATOM 781 O O . SER A 1 99 ? -4.038 4.851 -6.792 1.00 93.31 99 SER A O 1
ATOM 783 N N . PRO A 1 100 ? -6.146 5.381 -7.351 1.00 95.38 100 PRO A N 1
ATOM 784 C CA . PRO A 1 100 ? -6.447 5.969 -6.044 1.00 95.38 100 PRO A CA 1
ATOM 785 C C . PRO A 1 100 ? -6.246 4.994 -4.871 1.00 95.38 100 PRO A C 1
ATOM 787 O O . PRO A 1 100 ? -5.816 5.399 -3.791 1.00 95.38 100 PRO A O 1
ATOM 790 N N . GLY A 1 101 ? -6.519 3.699 -5.077 1.00 94.94 101 GLY A N 1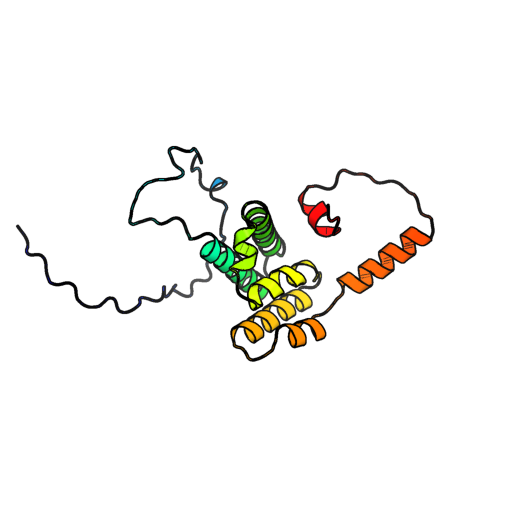
ATOM 791 C CA . GLY A 1 101 ? -6.293 2.664 -4.066 1.00 94.94 101 GLY A CA 1
ATOM 792 C C . GLY A 1 101 ? -4.807 2.431 -3.783 1.00 94.94 101 GLY A C 1
ATOM 793 O O . GLY A 1 101 ? -4.417 2.259 -2.627 1.00 94.94 101 GLY A O 1
ATOM 794 N N . ASP A 1 102 ? -3.964 2.473 -4.813 1.00 95.00 102 ASP A N 1
ATOM 795 C CA . ASP A 1 102 ? -2.512 2.346 -4.663 1.00 95.00 102 ASP A CA 1
ATOM 796 C C . ASP A 1 102 ? -1.896 3.591 -4.022 1.00 95.00 102 ASP A C 1
ATOM 798 O O . ASP A 1 102 ? -1.053 3.465 -3.136 1.00 95.00 102 ASP A O 1
ATOM 802 N N . GLN A 1 103 ? -2.367 4.790 -4.383 1.00 94.75 103 GLN A N 1
ATOM 803 C CA . GLN A 1 103 ? -1.989 6.026 -3.687 1.00 94.75 103 GLN A CA 1
ATOM 804 C C . GLN A 1 103 ? -2.323 5.950 -2.198 1.00 94.75 103 GLN A C 1
ATOM 806 O O . GLN A 1 103 ? -1.464 6.212 -1.357 1.00 94.75 103 GLN A O 1
ATOM 811 N N . PHE A 1 104 ? -3.541 5.517 -1.865 1.00 96.25 104 PHE A N 1
ATOM 812 C CA . PHE A 1 104 ? -3.947 5.300 -0.481 1.00 96.25 104 PHE A CA 1
ATOM 813 C C . PHE A 1 104 ? -3.023 4.303 0.237 1.00 96.25 104 PHE A C 1
ATOM 815 O O . PHE A 1 104 ? -2.585 4.550 1.361 1.00 96.25 104 PHE A O 1
ATOM 822 N N . PHE A 1 105 ? -2.674 3.190 -0.407 1.00 96.19 105 PHE A N 1
ATOM 823 C CA . PHE A 1 105 ? -1.739 2.222 0.163 1.00 96.19 105 PHE A CA 1
ATOM 824 C C . PHE A 1 105 ? -0.368 2.838 0.461 1.00 96.19 105 PHE A C 1
ATOM 826 O O . PHE A 1 105 ? 0.127 2.692 1.580 1.00 96.19 105 PHE A O 1
ATOM 833 N N . MET A 1 106 ? 0.216 3.571 -0.486 1.00 93.88 106 MET A N 1
ATOM 834 C CA . MET A 1 106 ? 1.507 4.244 -0.297 1.00 93.88 106 MET A CA 1
ATOM 835 C C . MET A 1 106 ? 1.456 5.291 0.823 1.00 93.88 106 MET A C 1
ATOM 837 O O . MET A 1 106 ? 2.412 5.461 1.576 1.00 93.88 106 MET A O 1
ATOM 841 N N . ASP A 1 107 ? 0.323 5.966 0.994 1.00 93.81 107 ASP A N 1
ATOM 842 C CA . ASP A 1 107 ? 0.172 6.968 2.043 1.00 93.81 107 ASP A CA 1
ATOM 843 C C . ASP A 1 107 ? 0.098 6.353 3.448 1.00 93.81 107 ASP A C 1
ATOM 845 O O . ASP A 1 107 ? 0.515 7.005 4.410 1.00 93.81 107 ASP A O 1
ATOM 849 N N . PHE A 1 108 ? -0.444 5.139 3.607 1.00 94.94 108 PHE A N 1
ATOM 850 C CA . PHE A 1 108 ? -0.816 4.606 4.926 1.00 94.94 108 PHE A CA 1
ATOM 851 C C . PHE A 1 108 ? -0.136 3.303 5.339 1.00 94.94 108 PHE A C 1
ATOM 853 O O . PHE A 1 108 ? -0.036 3.057 6.541 1.00 94.94 108 PHE A O 1
ATOM 860 N N . TYR A 1 109 ? 0.356 2.481 4.413 1.00 94.50 109 TYR A N 1
ATOM 861 C CA . TYR A 1 109 ? 0.824 1.129 4.726 1.00 94.50 109 TYR A CA 1
ATOM 862 C C . TYR A 1 109 ? 2.001 1.113 5.712 1.00 94.50 109 TYR A C 1
ATOM 864 O O . TYR A 1 109 ? 1.915 0.485 6.769 1.00 94.50 109 TYR A O 1
ATOM 872 N N . MET A 1 110 ? 3.072 1.867 5.438 1.00 91.75 110 MET A N 1
ATOM 873 C CA . MET A 1 110 ? 4.241 1.923 6.334 1.00 91.75 110 MET A CA 1
ATOM 874 C C . MET A 1 110 ? 4.014 2.740 7.609 1.00 91.75 110 MET A C 1
ATOM 876 O O . MET A 1 110 ? 4.817 2.664 8.539 1.00 91.75 110 MET A O 1
ATOM 880 N N . LYS A 1 111 ? 2.901 3.477 7.699 1.00 92.69 111 LYS A N 1
ATOM 881 C CA . LYS A 1 111 ? 2.480 4.134 8.944 1.00 92.69 111 LYS A CA 1
ATOM 882 C C . LYS A 1 111 ? 1.911 3.131 9.954 1.00 92.69 111 LYS A C 1
ATOM 884 O O . LYS A 1 111 ? 1.809 3.458 11.133 1.00 92.69 111 LYS A O 1
ATOM 889 N N . GLN A 1 112 ? 1.583 1.910 9.521 1.00 91.75 112 GLN A N 1
ATOM 890 C CA . GLN A 1 112 ? 1.102 0.834 10.385 1.00 91.75 112 GLN A CA 1
ATOM 891 C C . GLN A 1 112 ? 2.263 -0.025 10.897 1.00 91.75 112 GLN A C 1
ATOM 893 O O . GLN A 1 112 ? 2.989 -0.645 10.120 1.00 91.75 112 GLN A O 1
ATOM 898 N N . TYR A 1 113 ? 2.410 -0.112 12.221 1.00 85.12 113 TYR A N 1
ATOM 899 C CA . TYR A 1 113 ? 3.391 -1.007 12.846 1.00 85.12 113 TYR A CA 1
ATOM 900 C C . TYR A 1 113 ? 2.856 -2.439 12.963 1.00 85.12 113 TYR A C 1
ATOM 902 O O . TYR A 1 113 ? 3.512 -3.397 12.558 1.00 85.12 113 TYR A O 1
ATOM 910 N N . ALA A 1 114 ? 1.632 -2.578 13.480 1.00 89.12 114 ALA A N 1
ATOM 911 C CA . ALA A 1 114 ? 0.998 -3.872 13.682 1.00 89.12 114 ALA A CA 1
ATOM 912 C C . ALA A 1 114 ? 0.531 -4.490 12.357 1.00 89.12 114 ALA A C 1
ATOM 914 O O . ALA A 1 114 ? -0.006 -3.799 11.485 1.00 89.12 114 ALA A O 1
ATOM 915 N N . ARG A 1 115 ? 0.661 -5.819 12.242 1.00 89.94 115 ARG A N 1
ATOM 916 C CA . ARG A 1 115 ? 0.166 -6.586 11.087 1.00 89.94 115 ARG A CA 1
ATOM 917 C C . ARG A 1 115 ? -1.328 -6.358 10.845 1.00 89.94 115 ARG A C 1
ATOM 919 O O . ARG A 1 115 ? -1.729 -6.194 9.700 1.00 89.94 115 ARG A O 1
ATOM 926 N N . SER A 1 116 ? -2.134 -6.279 11.905 1.00 91.81 116 SER A N 1
ATOM 927 C CA . SER A 1 116 ? -3.572 -5.987 11.810 1.00 91.81 116 SER A CA 1
ATOM 928 C C . SER A 1 116 ? -3.856 -4.642 11.132 1.00 91.81 116 SER A C 1
ATOM 930 O O . SER A 1 116 ? -4.725 -4.560 10.269 1.00 91.81 116 SER A O 1
ATOM 932 N N . GLY A 1 117 ? -3.076 -3.603 11.446 1.00 93.00 117 GLY A N 1
ATOM 933 C CA . GLY A 1 117 ? -3.169 -2.304 10.777 1.00 93.00 117 GLY A CA 1
ATOM 934 C C . GLY A 1 117 ? -2.798 -2.390 9.295 1.00 93.00 117 GLY A C 1
ATOM 935 O O . GLY A 1 117 ? -3.504 -1.844 8.451 1.00 93.00 117 GLY A O 1
ATOM 936 N N . LYS A 1 118 ? -1.730 -3.126 8.961 1.00 93.69 118 LYS A N 1
ATOM 937 C CA . LYS A 1 118 ? -1.313 -3.356 7.565 1.00 93.69 118 LYS A CA 1
ATOM 938 C C . LYS A 1 118 ? -2.390 -4.083 6.755 1.00 93.69 118 LYS A C 1
ATOM 940 O O . LYS A 1 118 ? -2.721 -3.641 5.659 1.00 93.69 118 LYS A O 1
ATOM 945 N N . LEU A 1 119 ? -2.977 -5.142 7.316 1.00 94.69 119 LEU A N 1
ATOM 946 C CA . LEU A 1 119 ? -4.100 -5.865 6.711 1.00 94.69 119 LEU A CA 1
ATOM 947 C C . LEU A 1 119 ? -5.306 -4.947 6.493 1.00 94.69 119 LEU A C 1
ATOM 949 O O . LEU A 1 119 ? -5.895 -4.961 5.416 1.00 94.69 119 LEU A O 1
ATOM 953 N N . ARG A 1 120 ? -5.621 -4.081 7.464 1.00 96.19 120 ARG A N 1
ATOM 954 C CA . ARG A 1 120 ? -6.712 -3.110 7.328 1.00 96.19 120 ARG A CA 1
ATOM 955 C C . ARG A 1 120 ? -6.483 -2.123 6.182 1.00 96.19 120 ARG A C 1
ATOM 957 O O . ARG A 1 120 ? -7.420 -1.810 5.457 1.00 96.19 120 ARG A O 1
ATOM 964 N N . VAL A 1 121 ? -5.253 -1.643 5.984 1.00 96.75 121 VAL A N 1
ATOM 965 C CA . VAL A 1 121 ? -4.915 -0.777 4.836 1.00 96.75 121 VAL A CA 1
ATOM 966 C C . VAL A 1 121 ? -5.132 -1.511 3.510 1.00 96.75 121 VAL A C 1
ATOM 968 O O . VAL A 1 121 ? -5.705 -0.935 2.587 1.00 96.75 121 VAL A O 1
ATOM 971 N N . LEU A 1 122 ? -4.714 -2.777 3.415 1.00 95.94 122 LEU A N 1
ATOM 972 C CA . LEU A 1 122 ? -4.894 -3.598 2.211 1.00 95.94 122 LEU A CA 1
ATOM 973 C C . LEU A 1 122 ? -6.376 -3.869 1.907 1.00 95.94 122 LEU A C 1
ATOM 975 O O . LEU A 1 122 ? -6.792 -3.800 0.752 1.00 95.94 122 LEU A O 1
ATOM 979 N N . GLU A 1 123 ? -7.181 -4.129 2.935 1.00 96.75 123 GLU A N 1
ATOM 980 C CA . GLU A 1 123 ? -8.633 -4.294 2.817 1.00 96.75 123 GLU A CA 1
ATOM 981 C C . GLU A 1 123 ? -9.302 -3.016 2.289 1.00 96.75 123 GLU A C 1
ATOM 983 O O . GLU A 1 123 ? -10.048 -3.059 1.310 1.00 96.75 123 GLU A O 1
ATOM 988 N N . LEU A 1 124 ? -8.975 -1.860 2.877 1.00 97.75 124 LEU A N 1
ATOM 989 C CA . LEU A 1 124 ? -9.493 -0.564 2.433 1.00 97.75 124 LEU A CA 1
ATOM 990 C C . LEU A 1 124 ? -9.072 -0.249 0.994 1.00 97.75 124 LEU A C 1
ATOM 992 O O . LEU A 1 124 ? -9.902 0.197 0.207 1.00 97.75 124 LEU A O 1
ATOM 996 N N . ARG A 1 125 ? -7.821 -0.549 0.616 1.00 97.25 125 ARG A N 1
ATOM 997 C CA . ARG A 1 125 ? -7.356 -0.444 -0.775 1.00 97.25 125 ARG A CA 1
ATOM 998 C C . ARG A 1 125 ? -8.244 -1.256 -1.718 1.00 97.25 125 ARG A C 1
ATOM 1000 O O . ARG A 1 125 ? -8.674 -0.724 -2.737 1.00 97.25 125 ARG A O 1
ATOM 1007 N N . LYS A 1 126 ? -8.522 -2.526 -1.399 1.00 96.50 126 LYS A N 1
ATOM 1008 C CA . LYS A 1 126 ? -9.385 -3.389 -2.229 1.00 96.50 126 LYS A CA 1
ATOM 1009 C C . LYS A 1 126 ? -10.783 -2.790 -2.377 1.00 96.50 126 LYS A C 1
ATOM 1011 O O . LYS A 1 126 ? -11.311 -2.775 -3.484 1.00 96.50 126 LYS A O 1
ATOM 1016 N N . GLY A 1 127 ? -11.339 -2.235 -1.299 1.00 97.56 127 GLY A N 1
ATOM 1017 C CA . GLY A 1 127 ? -12.620 -1.531 -1.341 1.00 97.56 127 GLY A CA 1
ATOM 1018 C C . GLY A 1 127 ? -12.606 -0.294 -2.247 1.00 97.56 127 GLY A C 1
ATOM 1019 O O . GLY A 1 127 ? -13.517 -0.119 -3.052 1.00 97.56 127 GLY A O 1
ATOM 1020 N N . ILE A 1 128 ? -11.554 0.530 -2.174 1.00 97.69 128 ILE A N 1
ATOM 1021 C CA . ILE A 1 128 ? -11.386 1.703 -3.052 1.00 97.69 128 ILE A CA 1
ATOM 1022 C C . ILE A 1 128 ? -11.336 1.264 -4.518 1.00 97.69 128 ILE A C 1
ATOM 1024 O O . ILE A 1 128 ? -12.033 1.827 -5.357 1.00 97.69 128 ILE A O 1
ATOM 1028 N N . MET A 1 129 ? -10.547 0.231 -4.825 1.00 94.94 129 MET A N 1
ATOM 1029 C CA . MET A 1 129 ? -10.410 -0.298 -6.188 1.00 94.94 129 MET A CA 1
ATOM 1030 C C . MET A 1 129 ? -11.711 -0.899 -6.726 1.00 94.94 129 MET A C 1
ATOM 1032 O O . MET A 1 129 ? -11.979 -0.810 -7.920 1.00 94.94 129 MET A O 1
ATOM 1036 N N . ALA A 1 130 ? -12.526 -1.489 -5.851 1.00 96.44 130 ALA A N 1
ATOM 1037 C CA . ALA A 1 130 ? -13.849 -2.004 -6.188 1.00 96.44 130 ALA A CA 1
ATOM 1038 C C . ALA A 1 130 ? -14.937 -0.914 -6.231 1.00 96.44 130 ALA A C 1
ATOM 1040 O O . ALA A 1 130 ? -16.080 -1.214 -6.567 1.00 96.44 130 ALA A O 1
ATOM 1041 N N . GLY A 1 131 ? -14.615 0.332 -5.864 1.00 95.94 131 GLY A N 1
ATOM 1042 C CA . GLY A 1 131 ? -15.580 1.428 -5.761 1.00 95.94 131 GLY A CA 1
ATOM 1043 C C . GLY A 1 131 ? -16.585 1.279 -4.612 1.00 95.94 131 GLY A C 1
ATOM 1044 O O . GLY A 1 131 ? -17.581 1.995 -4.586 1.00 95.94 131 GLY A O 1
ATOM 1045 N N . THR A 1 132 ? -16.352 0.367 -3.660 1.00 97.50 132 THR A N 1
ATOM 1046 C CA . THR A 1 132 ? -17.264 0.129 -2.526 1.00 97.50 132 THR A CA 1
ATOM 1047 C C . THR A 1 132 ? -17.075 1.131 -1.390 1.00 97.50 132 THR A C 1
ATOM 1049 O O . THR A 1 132 ? -17.967 1.302 -0.562 1.00 97.50 132 THR A O 1
ATOM 1052 N N . ILE A 1 133 ? -15.928 1.811 -1.346 1.00 97.25 133 ILE A N 1
ATOM 1053 C CA . ILE A 1 133 ? -15.630 2.890 -0.402 1.00 97.25 133 ILE A CA 1
ATOM 1054 C C . ILE A 1 133 ? -14.855 3.998 -1.119 1.00 97.25 133 ILE A C 1
ATOM 1056 O O . ILE A 1 133 ? -13.993 3.728 -1.955 1.00 97.25 133 ILE A O 1
ATOM 1060 N N . SER A 1 134 ? -15.145 5.258 -0.796 1.00 97.88 134 SER A N 1
ATOM 1061 C CA . SER A 1 134 ? -14.367 6.389 -1.306 1.00 97.88 134 SER A CA 1
ATOM 1062 C C . SER A 1 134 ? -13.022 6.509 -0.582 1.00 97.88 134 SER A C 1
ATOM 1064 O O . SER A 1 134 ? -12.857 6.057 0.554 1.00 97.88 134 SER A O 1
ATOM 1066 N N . VAL A 1 135 ? -12.051 7.172 -1.215 1.00 96.75 135 VAL A N 1
ATOM 1067 C CA . VAL A 1 135 ? -10.737 7.434 -0.600 1.00 96.75 135 VAL A CA 1
ATOM 1068 C C . VAL A 1 135 ? -10.882 8.225 0.704 1.00 96.75 135 VAL A C 1
ATOM 1070 O O . VAL A 1 135 ? -10.210 7.917 1.687 1.00 96.75 135 VAL A O 1
ATOM 1073 N N . ASP A 1 136 ? -11.785 9.205 0.749 1.00 96.75 136 ASP A N 1
ATOM 1074 C CA . ASP A 1 136 ? -11.997 10.035 1.938 1.00 96.75 136 ASP A CA 1
ATOM 1075 C C . ASP A 1 136 ? -12.626 9.248 3.091 1.00 96.75 136 ASP A C 1
ATOM 1077 O O . ASP A 1 136 ? -12.173 9.353 4.233 1.00 96.75 136 ASP A O 1
ATOM 1081 N N . ALA A 1 137 ? -13.600 8.383 2.794 1.00 96.56 137 ALA A N 1
ATOM 1082 C CA . ALA A 1 137 ? -14.171 7.487 3.794 1.00 96.56 137 ALA A CA 1
ATOM 1083 C C . ALA A 1 137 ? -13.112 6.509 4.331 1.00 96.56 137 ALA A C 1
ATOM 1085 O O . ALA A 1 137 ? -13.001 6.321 5.542 1.00 96.56 137 ALA A O 1
ATOM 1086 N N . ALA A 1 138 ? -12.269 5.949 3.457 1.00 96.81 138 ALA A N 1
ATOM 1087 C CA . ALA A 1 138 ? -11.161 5.089 3.864 1.00 96.81 138 ALA A CA 1
ATOM 1088 C C . ALA A 1 138 ? -10.140 5.829 4.752 1.00 96.81 138 ALA A C 1
ATOM 1090 O O . ALA A 1 138 ? -9.676 5.282 5.755 1.00 96.81 138 ALA A O 1
ATOM 1091 N N . ARG A 1 139 ? -9.822 7.092 4.436 1.00 95.50 139 ARG A N 1
ATOM 1092 C CA . ARG A 1 139 ? -8.933 7.955 5.238 1.00 95.50 139 ARG A CA 1
ATOM 1093 C C . ARG A 1 139 ? -9.485 8.258 6.629 1.00 95.50 139 ARG A C 1
ATOM 1095 O O . ARG A 1 139 ? -8.695 8.398 7.560 1.00 95.50 139 ARG A O 1
ATOM 1102 N N . ALA A 1 140 ? -10.803 8.355 6.775 1.00 94.25 140 ALA A N 1
ATOM 1103 C CA . ALA A 1 140 ? -11.440 8.596 8.066 1.00 94.25 140 ALA A CA 1
ATOM 1104 C C . ALA A 1 140 ? -11.353 7.378 9.002 1.00 94.25 140 ALA A C 1
ATOM 1106 O O . ALA A 1 140 ? -11.239 7.545 10.215 1.00 94.25 140 ALA A O 1
ATOM 1107 N N . VAL A 1 141 ? -11.382 6.159 8.450 1.00 94.62 141 VAL A N 1
ATOM 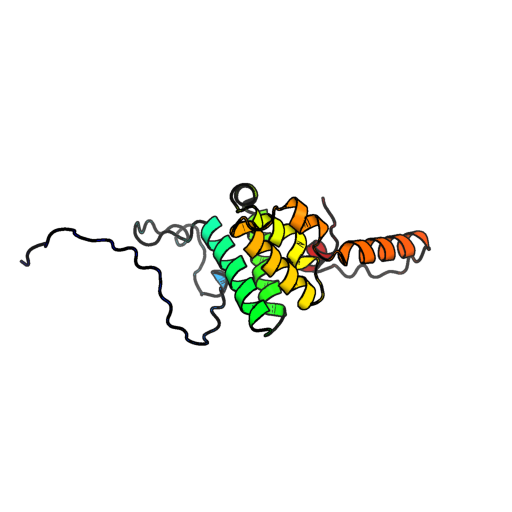1108 C CA . VAL A 1 141 ? -11.443 4.912 9.238 1.00 94.62 141 VAL A CA 1
ATOM 1109 C C . VAL A 1 141 ? -10.104 4.186 9.376 1.00 94.62 141 VAL A C 1
ATOM 1111 O O . VAL A 1 141 ? -9.989 3.263 10.184 1.00 94.62 141 VAL A O 1
ATOM 1114 N N . VAL A 1 142 ? -9.091 4.545 8.581 1.00 93.94 142 VAL A N 1
ATOM 1115 C CA . VAL A 1 142 ? -7.773 3.904 8.660 1.00 93.94 142 VAL A CA 1
ATOM 1116 C C . VAL A 1 142 ? -7.128 4.184 10.024 1.00 93.94 142 VAL A C 1
ATOM 1118 O O . VAL A 1 142 ? -7.093 5.339 10.455 1.00 93.94 142 VAL A O 1
ATOM 1121 N N . PRO A 1 143 ? -6.581 3.171 10.721 1.00 89.50 143 PRO A N 1
ATOM 1122 C CA . PRO A 1 143 ? -5.877 3.404 11.976 1.00 89.50 143 PRO A CA 1
ATOM 1123 C C . PRO A 1 143 ? -4.718 4.393 11.791 1.00 89.50 143 PRO A C 1
ATOM 1125 O O . PRO A 1 143 ? -3.961 4.305 10.823 1.00 89.50 143 PRO A O 1
ATOM 1128 N N . ARG A 1 144 ? -4.556 5.332 12.731 1.00 89.88 144 ARG A N 1
ATOM 1129 C CA . ARG A 1 144 ? -3.514 6.378 12.690 1.00 89.88 144 ARG A CA 1
ATOM 1130 C C . ARG A 1 144 ? -2.543 6.324 13.881 1.00 89.88 144 ARG A C 1
ATOM 1132 O O . ARG A 1 144 ? -2.419 7.306 14.621 1.00 89.88 144 ARG A O 1
ATOM 1139 N N . PRO A 1 145 ? -1.840 5.194 14.105 1.00 85.12 145 PRO A N 1
ATOM 1140 C CA . PRO A 1 145 ? -0.844 5.099 15.177 1.00 85.12 145 PRO A CA 1
ATOM 1141 C C . PRO A 1 145 ? 0.336 6.070 14.972 1.00 85.12 145 PRO A C 1
ATOM 1143 O O . PRO A 1 145 ? 0.981 6.478 15.939 1.00 85.12 145 PRO A O 1
ATOM 1146 N N . ASP A 1 146 ? 0.580 6.506 13.733 1.00 84.81 146 ASP A N 1
ATOM 1147 C CA . ASP A 1 146 ? 1.551 7.542 13.375 1.00 84.81 146 ASP A CA 1
ATOM 1148 C C . ASP A 1 146 ? 1.284 8.875 14.087 1.00 84.81 146 ASP A C 1
ATOM 1150 O O . ASP A 1 146 ? 2.216 9.508 14.588 1.00 84.81 146 ASP A O 1
ATOM 1154 N N . LEU A 1 147 ? 0.015 9.279 14.195 1.00 85.56 147 LEU A N 1
ATOM 1155 C CA . LEU A 1 147 ? -0.366 10.525 14.860 1.00 85.56 147 LEU A CA 1
ATOM 1156 C C . LEU A 1 147 ? -0.134 10.450 16.370 1.00 85.56 147 LEU A C 1
ATOM 1158 O O . LEU A 1 147 ? 0.380 11.399 16.963 1.00 85.56 147 LEU A O 1
ATOM 1162 N N . ALA A 1 148 ? -0.464 9.313 16.989 1.00 83.25 148 ALA A N 1
ATOM 1163 C CA . ALA A 1 148 ? -0.192 9.086 18.406 1.00 83.25 148 ALA A CA 1
ATOM 1164 C C . ALA A 1 148 ? 1.316 9.166 18.693 1.00 83.25 148 ALA A C 1
ATOM 1166 O O . ALA A 1 148 ? 1.741 9.863 19.614 1.00 83.25 148 ALA A O 1
ATOM 1167 N N . ARG A 1 149 ? 2.143 8.541 17.845 1.00 82.06 149 ARG A N 1
ATOM 1168 C CA . ARG A 1 149 ? 3.605 8.600 17.959 1.00 82.06 149 ARG A CA 1
ATOM 1169 C C . ARG A 1 149 ? 4.147 10.015 17.784 1.00 82.06 149 ARG A C 1
ATOM 1171 O O . ARG A 1 149 ? 5.024 10.420 18.545 1.00 82.06 149 ARG A O 1
ATOM 1178 N N . ARG A 1 150 ? 3.631 10.772 16.812 1.00 85.38 150 ARG A N 1
ATOM 1179 C CA . ARG A 1 150 ? 4.028 12.169 16.593 1.00 85.38 150 ARG A CA 1
ATOM 1180 C C . ARG A 1 150 ? 3.765 13.019 17.837 1.00 85.38 150 ARG A C 1
ATOM 1182 O O . ARG A 1 150 ? 4.672 13.713 18.282 1.00 85.38 150 ARG A O 1
ATOM 1189 N N . ARG A 1 151 ? 2.588 12.876 18.459 1.00 87.06 151 ARG A N 1
ATOM 1190 C CA . ARG A 1 151 ? 2.250 13.562 19.721 1.00 87.06 151 ARG A CA 1
ATOM 1191 C C . ARG A 1 151 ? 3.204 13.193 20.859 1.00 87.06 151 ARG A C 1
ATOM 1193 O O . ARG A 1 151 ? 3.631 14.067 21.606 1.00 87.06 151 ARG A O 1
ATOM 1200 N N . ILE A 1 152 ? 3.566 11.914 20.977 1.00 84.94 152 ILE A N 1
ATOM 1201 C CA . ILE A 1 152 ? 4.541 11.454 21.977 1.00 84.94 152 ILE A CA 1
ATOM 1202 C C . ILE A 1 152 ? 5.915 12.086 21.712 1.00 84.94 152 ILE A C 1
ATOM 1204 O O . ILE A 1 152 ? 6.500 12.662 22.625 1.00 84.94 152 ILE A O 1
ATOM 1208 N N . LYS A 1 153 ? 6.412 12.049 20.468 1.00 85.56 153 LYS A N 1
ATOM 1209 C CA . LYS A 1 153 ? 7.702 12.652 20.090 1.00 85.56 153 LYS A CA 1
ATOM 1210 C C . LYS A 1 153 ? 7.732 14.152 20.398 1.00 85.56 153 LYS A C 1
ATOM 1212 O O . LYS A 1 153 ? 8.686 14.631 21.001 1.00 85.56 153 LYS A O 1
ATOM 1217 N N . GLU A 1 154 ? 6.676 14.878 20.037 1.00 89.56 154 GLU A N 1
ATOM 1218 C CA . GLU A 1 154 ? 6.538 16.312 20.317 1.00 89.56 154 GLU A CA 1
ATOM 1219 C C . GLU A 1 154 ? 6.530 16.608 21.824 1.00 89.56 154 GLU A C 1
ATOM 1221 O O . GLU A 1 154 ? 7.175 17.562 22.260 1.00 89.56 154 GLU A O 1
ATOM 1226 N N . LYS A 1 155 ? 5.871 15.769 22.638 1.00 87.31 155 LYS A N 1
ATOM 1227 C CA . LYS A 1 155 ? 5.903 15.884 24.104 1.00 87.31 155 LYS A CA 1
ATOM 1228 C C . LYS A 1 155 ? 7.332 15.776 24.648 1.00 87.31 155 LYS A C 1
ATOM 1230 O O . LYS A 1 155 ? 7.724 16.620 25.445 1.00 87.31 155 LYS A O 1
ATOM 1235 N N . TYR A 1 156 ? 8.107 14.784 24.208 1.00 82.19 156 TYR A N 1
ATOM 1236 C CA . TYR A 1 156 ? 9.487 14.590 24.677 1.00 82.19 156 TYR A CA 1
ATOM 1237 C C . TYR A 1 156 ? 10.444 15.687 24.196 1.00 82.19 156 TYR A C 1
ATOM 1239 O O . TYR A 1 156 ? 11.288 16.135 24.967 1.00 82.19 156 TYR A O 1
ATOM 1247 N N . LEU A 1 157 ? 10.273 16.184 22.966 1.00 84.12 157 LEU A N 1
ATOM 1248 C CA . LEU A 1 157 ? 11.048 17.321 22.457 1.00 84.12 157 LEU A CA 1
ATOM 1249 C C . LEU A 1 157 ? 10.800 18.597 23.277 1.00 84.12 157 LEU A C 1
ATOM 1251 O O . LEU A 1 157 ? 11.739 19.330 23.572 1.00 84.12 157 LEU A O 1
ATOM 1255 N N . ARG A 1 158 ? 9.553 18.842 23.703 1.00 79.19 158 ARG A N 1
ATOM 1256 C CA . ARG A 1 158 ? 9.208 19.976 24.580 1.00 79.19 158 ARG A CA 1
ATOM 1257 C C . ARG A 1 158 ? 9.746 19.840 26.007 1.00 79.19 158 ARG A C 1
ATOM 1259 O O . ARG A 1 158 ? 9.885 20.848 26.685 1.00 79.19 158 ARG A O 1
ATOM 1266 N N . GLN A 1 159 ? 10.032 18.622 26.466 1.00 77.62 159 GLN A N 1
ATOM 1267 C CA . GLN A 1 159 ? 10.529 18.347 27.819 1.00 77.62 159 GLN A CA 1
ATOM 1268 C C . GLN A 1 159 ? 12.060 18.450 27.953 1.00 77.62 159 GLN A C 1
ATOM 1270 O O . GLN A 1 159 ? 12.590 18.157 29.019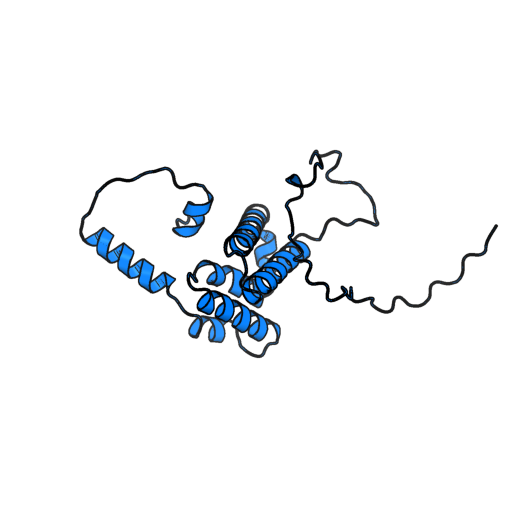 1.00 77.62 159 GLN A O 1
ATOM 1275 N N . GLY A 1 160 ? 12.782 18.896 26.916 1.00 58.16 160 GLY A N 1
ATOM 1276 C CA . GLY A 1 160 ? 14.186 19.300 27.050 1.00 58.16 160 GLY A CA 1
ATOM 1277 C C . GLY A 1 160 ? 15.191 18.167 27.286 1.00 58.16 160 GLY A C 1
ATOM 1278 O O . GLY A 1 160 ? 16.304 18.437 27.725 1.00 58.16 160 GLY A O 1
ATOM 1279 N N . MET A 1 161 ? 14.860 16.909 26.971 1.00 52.88 161 MET A N 1
ATOM 1280 C CA . MET A 1 161 ? 15.869 15.843 26.901 1.00 52.88 161 MET A CA 1
ATOM 1281 C C . MET A 1 161 ? 16.651 15.940 25.585 1.00 52.88 161 MET A C 1
ATOM 1283 O O . MET A 1 161 ? 16.425 15.196 24.633 1.00 52.88 161 MET A O 1
ATOM 1287 N N . GLY A 1 162 ? 17.595 16.882 25.555 1.00 53.50 162 GLY A N 1
ATOM 1288 C CA . GLY A 1 162 ? 18.811 16.742 24.769 1.00 53.50 162 GLY A CA 1
ATOM 1289 C C . GLY A 1 162 ? 19.669 15.645 25.398 1.00 53.50 162 GLY A C 1
ATOM 1290 O O . GLY A 1 162 ? 20.180 15.805 26.499 1.00 53.50 162 GLY A O 1
ATOM 1291 N N . GLY A 1 163 ? 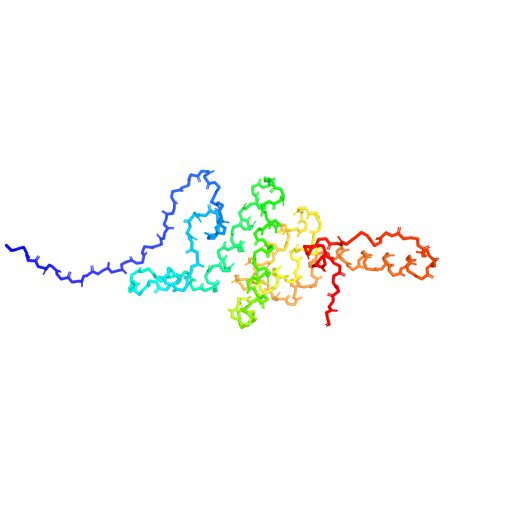19.796 14.509 24.722 1.00 42.72 163 GLY A N 1
ATOM 1292 C CA . GLY A 1 163 ? 20.654 13.402 25.135 1.00 42.72 163 GLY A CA 1
ATOM 1293 C C . GLY A 1 163 ? 20.988 12.578 23.903 1.00 42.72 163 GLY A C 1
ATOM 1294 O O . GLY A 1 163 ? 20.103 11.982 23.299 1.00 42.72 163 GLY A O 1
ATOM 1295 N N . GLY A 1 164 ? 22.239 12.663 23.462 1.00 48.09 164 GLY A N 1
ATOM 1296 C CA . GLY A 1 164 ? 22.675 12.277 22.128 1.00 48.09 164 GLY A CA 1
ATOM 1297 C C . GLY A 1 164 ? 22.454 10.810 21.760 1.00 48.09 164 GLY A C 1
ATOM 1298 O O . GLY A 1 164 ? 22.759 9.900 22.518 1.00 48.09 164 GLY A O 1
ATOM 1299 N N . MET A 1 165 ? 22.023 10.607 20.518 1.00 36.00 165 MET A N 1
ATOM 1300 C CA . MET A 1 165 ? 22.525 9.544 19.648 1.00 36.00 165 MET A CA 1
ATOM 1301 C C . MET A 1 165 ? 22.225 9.946 18.201 1.00 36.00 165 MET A C 1
ATOM 1303 O O . MET A 1 165 ? 21.231 9.543 17.603 1.00 36.00 165 MET A O 1
ATOM 1307 N N . VAL A 1 166 ? 23.104 10.770 17.625 1.00 48.69 166 VAL A N 1
ATOM 1308 C CA . VAL A 1 166 ? 23.265 10.822 16.168 1.00 48.69 166 VAL A CA 1
ATOM 1309 C C . VAL A 1 166 ? 24.146 9.631 15.802 1.00 48.69 166 VAL A C 1
ATOM 1311 O O . VAL A 1 166 ? 25.340 9.762 15.567 1.00 48.69 166 VAL A O 1
ATOM 1314 N N . MET A 1 167 ? 23.564 8.435 15.818 1.00 38.91 167 MET A N 1
ATOM 1315 C CA . MET A 1 167 ? 24.060 7.366 14.960 1.00 38.91 167 MET A CA 1
ATOM 1316 C C . MET A 1 167 ? 23.411 7.612 13.610 1.00 38.91 167 MET A C 1
ATOM 1318 O O . MET A 1 167 ? 22.184 7.674 13.530 1.00 38.91 167 MET A O 1
ATOM 1322 N N . GLY A 1 168 ? 24.232 7.828 12.580 1.00 43.16 168 GLY A N 1
ATOM 1323 C CA . GLY A 1 168 ? 23.776 8.034 11.212 1.00 43.16 168 GLY A CA 1
ATOM 1324 C C . GLY A 1 168 ? 22.734 6.985 10.853 1.00 43.16 168 GLY A C 1
ATOM 1325 O O . GLY A 1 168 ? 23.052 5.810 10.682 1.00 43.16 168 GLY A O 1
ATOM 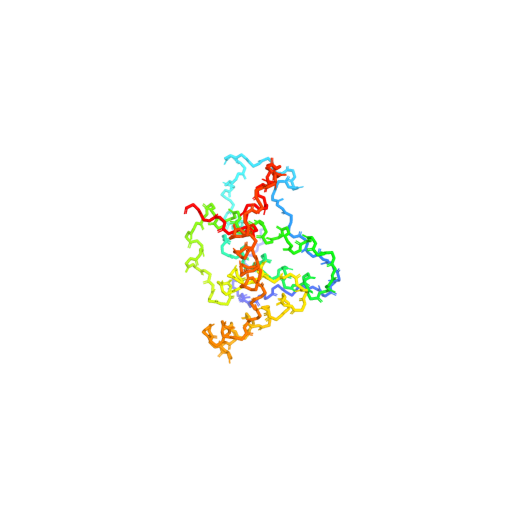1326 N N . ALA A 1 169 ? 21.476 7.416 10.807 1.00 38.31 169 ALA A N 1
ATOM 1327 C CA . ALA A 1 169 ? 20.372 6.574 10.411 1.00 38.31 169 ALA A CA 1
ATOM 1328 C C . ALA A 1 169 ? 20.680 6.048 9.004 1.00 38.31 169 ALA A C 1
ATOM 1330 O O . ALA A 1 169 ? 20.920 6.860 8.102 1.00 38.31 169 ALA A O 1
ATOM 1331 N N . PRO A 1 170 ? 20.667 4.722 8.790 1.00 42.66 170 PRO A N 1
ATOM 1332 C CA . PRO A 1 170 ? 20.705 4.174 7.447 1.00 42.66 170 PRO A CA 1
ATOM 1333 C C . PRO A 1 170 ? 19.626 4.852 6.603 1.00 42.66 170 PRO A C 1
ATOM 1335 O O . PRO A 1 170 ? 18.563 5.187 7.130 1.00 42.66 170 PRO A O 1
ATOM 1338 N N . LEU A 1 171 ? 19.869 5.043 5.306 1.00 41.38 171 LEU A N 1
ATOM 1339 C CA . LEU A 1 171 ? 18.944 5.733 4.397 1.00 41.38 171 LEU A CA 1
ATOM 1340 C C . LEU A 1 171 ? 17.486 5.264 4.555 1.00 41.38 171 LEU A C 1
ATOM 1342 O O . LEU A 1 171 ? 16.586 6.094 4.526 1.00 41.38 171 LEU A O 1
ATOM 1346 N N . TRP A 1 172 ? 17.248 3.980 4.850 1.00 44.97 172 TRP A N 1
ATOM 1347 C CA . TRP A 1 172 ? 15.913 3.430 5.113 1.00 44.97 172 TRP A CA 1
ATOM 1348 C C . TRP A 1 172 ? 15.215 3.980 6.372 1.00 44.97 172 TRP A C 1
ATOM 1350 O O . TRP A 1 172 ? 13.991 4.043 6.392 1.00 44.97 172 TRP A O 1
ATOM 1360 N N . LEU A 1 173 ? 15.941 4.406 7.414 1.00 36.09 173 LEU A N 1
ATOM 1361 C CA . LEU A 1 173 ? 15.365 4.997 8.630 1.00 36.09 173 LEU A CA 1
ATOM 1362 C C . LEU A 1 173 ? 14.997 6.483 8.455 1.00 36.09 173 LEU A C 1
ATOM 1364 O O . LEU A 1 173 ? 14.114 6.961 9.164 1.00 36.09 173 LEU A O 1
ATOM 1368 N N . ARG A 1 174 ? 15.608 7.208 7.506 1.00 43.62 174 ARG A N 1
ATOM 1369 C CA . ARG A 1 174 ? 15.186 8.585 7.164 1.00 43.62 174 ARG A CA 1
ATOM 1370 C C . ARG A 1 174 ? 13.783 8.617 6.551 1.00 43.62 174 ARG A C 1
ATOM 1372 O O . ARG A 1 174 ? 13.001 9.515 6.838 1.00 43.62 174 ARG A O 1
ATOM 1379 N N . TRP A 1 175 ? 13.403 7.564 5.825 1.00 44.56 175 TRP A N 1
ATOM 1380 C CA . TRP A 1 175 ? 12.019 7.364 5.377 1.00 44.56 175 TRP A CA 1
ATOM 1381 C C . TRP A 1 175 ? 11.037 7.120 6.540 1.00 44.56 175 TRP A C 1
ATOM 1383 O O . TRP A 1 175 ? 9.852 7.421 6.420 1.00 44.56 175 TRP A O 1
ATOM 1393 N N . TYR A 1 176 ? 11.512 6.613 7.686 1.00 42.66 176 TYR A N 1
ATOM 1394 C CA . TYR A 1 176 ? 10.691 6.326 8.871 1.00 42.66 176 TYR A CA 1
ATOM 1395 C C . TYR A 1 176 ? 10.378 7.556 9.735 1.00 42.66 176 TYR A C 1
ATOM 1397 O O . TYR A 1 176 ? 9.433 7.509 10.529 1.00 42.66 176 TYR A O 1
ATOM 1405 N N . THR A 1 177 ? 11.161 8.633 9.643 1.00 42.50 177 THR A N 1
ATOM 1406 C CA . THR A 1 177 ? 11.016 9.815 10.512 1.00 42.50 177 THR A CA 1
ATOM 1407 C C . THR A 1 177 ? 10.153 10.920 9.916 1.00 42.50 177 THR A C 1
ATOM 1409 O O . THR A 1 177 ? 9.770 11.824 10.659 1.00 42.50 177 THR A O 1
ATOM 1412 N N . GLY A 1 178 ? 9.787 10.830 8.632 1.00 35.88 178 GLY A N 1
ATOM 1413 C CA . GLY A 1 178 ? 9.007 11.871 7.961 1.00 35.88 178 GLY A CA 1
ATOM 1414 C C . GLY A 1 178 ? 9.748 13.207 7.880 1.00 35.88 178 GLY A C 1
ATOM 1415 O O . GLY A 1 178 ? 9.103 14.251 7.844 1.00 35.88 178 GLY A O 1
ATOM 1416 N N . GLU A 1 179 ? 11.083 13.176 7.889 1.00 32.47 179 GLU A N 1
ATOM 1417 C CA . GLU A 1 179 ? 11.901 14.333 7.533 1.00 32.47 179 GLU A CA 1
ATOM 1418 C C . GLU A 1 179 ? 11.687 14.595 6.037 1.00 32.47 179 GLU A C 1
ATOM 1420 O O . GLU A 1 179 ? 12.243 13.914 5.179 1.00 32.47 179 GLU A O 1
ATOM 1425 N N . GLN A 1 180 ? 10.768 15.515 5.735 1.00 38.78 180 GLN A N 1
ATOM 1426 C CA . GLN A 1 180 ? 10.672 16.133 4.419 1.00 38.78 180 GLN A CA 1
ATOM 1427 C C . GLN A 1 180 ? 11.869 17.071 4.247 1.00 38.78 180 GLN A C 1
ATOM 1429 O O . GLN A 1 180 ? 12.246 17.760 5.198 1.00 38.78 180 GLN A O 1
ATOM 1434 N N . TRP A 1 181 ? 12.446 17.066 3.048 1.00 40.59 181 TRP A N 1
ATOM 1435 C CA . TRP A 1 181 ? 13.235 18.193 2.557 1.00 40.59 181 TRP A CA 1
ATOM 1436 C C . TRP A 1 181 ? 12.337 19.419 2.399 1.00 40.59 181 TRP A C 1
ATOM 1438 O O . TRP A 1 181 ? 11.182 19.227 1.946 1.00 40.59 181 TRP A O 1
#

Foldseek 3Di:
DDDDDDDDDPPPPPPPDPPDPPLDQDDPPVVVVQPPDPVRVDDPPVPDDDPPVLNVLVVLVVSLLVCLVVVPDPVSSVVSLVVSVVSCVVPVVSLVVDDLLSVQCNVQQLQDPDSVLNNLSVVLSVCCVVVVDPSVRSVVPRDRVVVVVVVVVVVVVVVPPPDDDPPPDDPSCVVVPPPDD

pLDDT: mean 70.76, std 23.69, range [32.06, 97.88]

Organism: Tuber borchii (NCBI:txid42251)

Sequence (181 aa):
MPVLGKPGGWVARRLQFPSSSDNVVLSPASCWHLEINPDTTFLPCPYYRFPRFLAYLEALISTIDALVSVGDNPLLPIYQYAIMMVLLEKRPELKGMVSPGDQFFMDFYMKQYARSGKLRVLELRKGIMAGTISVDAARAVVPRPDLARRRIKEKYLRQGMGGGMVMGAPLWLRWYTGEQW

Secondary structure (DSSP, 8-state):
----------------------------TTTTT----TTTTT---TT-----HHHHHHHHHHHHHHHHHHT--THHHHHHHHHHHHHHHH-TTHHHHS-HHHHHHHHHGGG--SHHHHHHHHHHHHHHHTTSS-HHHHHHHS--HHHHHHHHHHHHHHTT----------HHHHHHHT---

Radius of gyration: 21.23 Å; chains: 1; bounding box: 43×45×75 Å